Protein AF-A0A6B1ABN9-F1 (afdb_monomer_lite)

pLDDT: mean 96.97, std 3.04, range [78.12, 98.81]

Secondary structure (DSSP, 8-state):
-EEEEETTEEEEEETTEEEEEEEESSHHHHHHHHHHHHHHHHSS-STT----------

Radius of gyration: 12.97 Å; chains: 1; bounding box: 29×31×34 Å

Foldseek 3Di:
DDWDDDVQKIKDADPQQRVDIDIDSDPVRRVVVNVVVVCVLPVVPDPPRHTDDDDDDD

Sequence (58 aa):
MIYWRNEEWWLGYLEEFPDYWTQGETFEDLQEHLRGLYKDLTSGELPGVRRATELSVV

Structure (mmCIF, N/CA/C/O backbone):
data_AF-A0A6B1ABN9-F1
#
_entry.id   AF-A0A6B1ABN9-F1
#
loop_
_atom_site.group_PDB
_atom_site.id
_atom_site.type_symbol
_atom_site.label_atom_id
_atom_site.label_alt_id
_atom_site.label_comp_id
_atom_site.label_asym_id
_atom_site.label_entity_id
_atom_site.label_seq_id
_atom_site.pdbx_PDB_ins_code
_atom_site.Cartn_x
_atom_site.Cartn_y
_atom_site.Cartn_z
_atom_site.occupancy
_atom_site.B_iso_or_equiv
_atom_site.auth_seq_id
_atom_site.auth_comp_id
_atom_site.auth_asym_id
_atom_site.auth_atom_id
_atom_site.pdbx_PDB_model_num
ATOM 1 N N . MET A 1 1 ? 1.684 -9.096 -0.327 1.00 94.50 1 MET A N 1
ATOM 2 C CA . MET A 1 1 ? 1.408 -7.920 -1.190 1.00 94.50 1 MET A CA 1
ATOM 3 C C . MET A 1 1 ? 0.768 -8.422 -2.465 1.00 94.50 1 MET A C 1
ATOM 5 O O . MET A 1 1 ? 1.151 -9.494 -2.922 1.00 94.50 1 MET A O 1
ATOM 9 N N . ILE A 1 2 ? -0.144 -7.652 -3.046 1.00 98.31 2 ILE A N 1
ATOM 10 C CA . ILE A 1 2 ? -0.709 -7.923 -4.370 1.00 98.31 2 ILE A CA 1
ATOM 11 C C . ILE A 1 2 ? -0.139 -6.887 -5.328 1.00 98.31 2 ILE A C 1
ATOM 13 O O . ILE A 1 2 ? -0.098 -5.704 -4.995 1.00 98.31 2 ILE A O 1
ATOM 17 N N . TYR A 1 3 ? 0.326 -7.325 -6.493 1.00 98.44 3 TYR A N 1
ATOM 18 C CA . TYR A 1 3 ? 0.908 -6.439 -7.491 1.00 98.44 3 TYR A CA 1
ATOM 19 C C . TYR A 1 3 ? 0.585 -6.912 -8.903 1.00 98.44 3 TYR A C 1
ATOM 21 O O . TYR 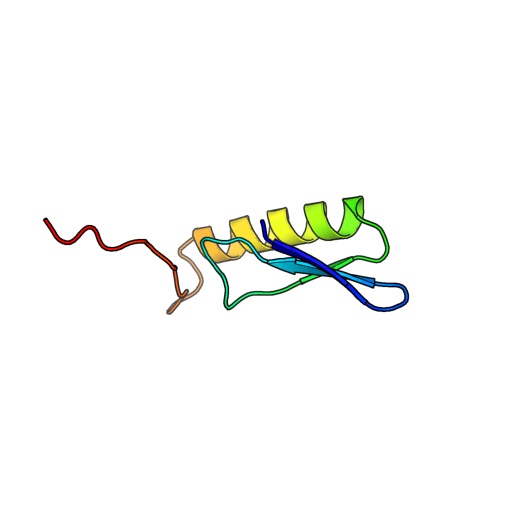A 1 3 ? 0.311 -8.090 -9.141 1.00 98.44 3 TYR A O 1
ATOM 29 N N . TRP A 1 4 ? 0.629 -5.978 -9.841 1.00 98.38 4 TRP A N 1
ATOM 30 C CA . TRP A 1 4 ? 0.490 -6.238 -11.264 1.00 98.38 4 TRP A CA 1
AT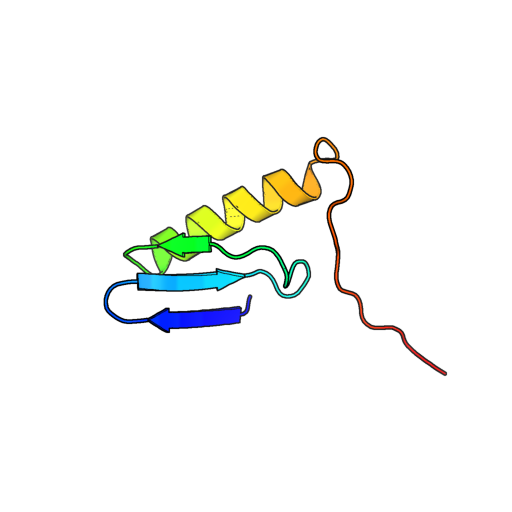OM 31 C C . TRP A 1 4 ? 1.267 -5.189 -12.052 1.00 98.38 4 TRP A C 1
ATOM 33 O O . TRP A 1 4 ? 1.681 -4.155 -11.523 1.00 98.38 4 TRP A O 1
ATOM 43 N N . ARG A 1 5 ? 1.470 -5.469 -13.336 1.00 97.94 5 ARG A N 1
ATOM 44 C CA . ARG A 1 5 ? 2.060 -4.519 -14.272 1.00 97.94 5 ARG A CA 1
ATOM 45 C C . ARG A 1 5 ? 0.957 -3.902 -15.123 1.00 97.94 5 ARG A C 1
ATOM 47 O O . ARG A 1 5 ? 0.118 -4.633 -15.647 1.00 97.94 5 ARG A O 1
ATOM 54 N N . ASN A 1 6 ? 0.970 -2.582 -15.262 1.00 97.56 6 ASN A N 1
ATOM 55 C CA . ASN A 1 6 ? 0.114 -1.847 -16.187 1.00 97.56 6 ASN A CA 1
ATOM 56 C C . ASN A 1 6 ? 0.993 -0.907 -17.014 1.00 97.56 6 ASN A C 1
ATOM 58 O O . ASN A 1 6 ? 1.566 0.035 -16.471 1.00 97.56 6 ASN A O 1
ATOM 62 N N . GLU A 1 7 ? 1.119 -1.192 -18.309 1.00 96.69 7 GLU A N 1
ATOM 63 C CA . GLU A 1 7 ? 2.046 -0.497 -19.210 1.00 96.69 7 GLU A CA 1
ATOM 64 C C . GLU A 1 7 ? 3.485 -0.468 -18.642 1.00 96.69 7 GLU A C 1
ATOM 66 O O . GLU A 1 7 ? 4.116 -1.514 -18.431 1.00 96.69 7 GLU A O 1
ATOM 71 N N . GLU A 1 8 ? 4.005 0.732 -18.398 1.00 97.19 8 GLU A N 1
ATOM 72 C CA . GLU A 1 8 ? 5.355 0.996 -17.903 1.00 97.19 8 GLU A CA 1
ATOM 73 C C . GLU A 1 8 ? 5.452 0.918 -16.373 1.00 97.19 8 GLU A C 1
ATOM 75 O O . GLU A 1 8 ? 6.552 0.884 -15.834 1.00 97.19 8 GLU A O 1
ATOM 80 N N . TRP A 1 9 ? 4.318 0.821 -15.674 1.00 98.06 9 TRP A N 1
ATOM 81 C CA . TRP A 1 9 ? 4.245 0.930 -14.222 1.00 98.06 9 TRP A CA 1
ATOM 82 C C . TRP A 1 9 ? 4.022 -0.417 -13.539 1.00 98.06 9 TRP A C 1
ATOM 84 O O . TRP A 1 9 ? 3.220 -1.254 -13.970 1.00 98.06 9 TRP A O 1
ATOM 94 N N . TRP A 1 10 ? 4.680 -0.589 -12.399 1.00 98.69 10 TRP A N 1
ATOM 95 C CA . TRP A 1 10 ? 4.326 -1.575 -11.390 1.00 98.69 10 TRP A CA 1
ATOM 96 C C . TRP A 1 10 ? 3.335 -0.956 -10.420 1.00 98.69 10 TRP A C 1
ATOM 98 O O . TRP A 1 10 ? 3.609 0.101 -9.869 1.00 98.69 10 TRP A O 1
ATOM 108 N N . LEU A 1 11 ? 2.199 -1.609 -10.193 1.00 98.69 11 LEU A N 1
ATOM 109 C CA . LEU A 1 11 ? 1.191 -1.181 -9.227 1.00 98.69 11 LEU A CA 1
ATOM 110 C C . LEU A 1 11 ? 1.012 -2.262 -8.174 1.00 98.69 11 LEU A C 1
ATOM 112 O O . LEU A 1 11 ? 1.171 -3.451 -8.459 1.00 98.69 11 LEU A O 1
ATOM 116 N N . GLY A 1 12 ? 0.645 -1.862 -6.964 1.00 98.50 12 GLY A N 1
ATOM 117 C CA . GLY A 1 12 ? 0.341 -2.826 -5.926 1.00 98.50 12 GLY A CA 1
ATOM 118 C C . GLY A 1 12 ? -0.128 -2.219 -4.620 1.00 98.50 12 GLY A C 1
ATOM 119 O O . GLY A 1 12 ? -0.152 -1.004 -4.427 1.00 98.50 12 GLY A O 1
ATOM 120 N N . TYR A 1 13 ? -0.492 -3.114 -3.713 1.00 98.69 13 TYR A N 1
ATOM 121 C CA . TYR A 1 13 ? -0.949 -2.803 -2.367 1.00 98.69 13 TYR A CA 1
ATOM 122 C C . TYR A 1 13 ? -0.609 -3.932 -1.389 1.00 98.69 13 TYR A C 1
ATOM 124 O O . TYR A 1 13 ? -0.237 -5.052 -1.764 1.00 98.69 13 TYR A O 1
ATOM 132 N N . LEU A 1 14 ? -0.727 -3.641 -0.097 1.00 98.38 14 LEU A N 1
ATOM 133 C CA . LEU A 1 14 ? -0.538 -4.616 0.976 1.00 98.38 14 LEU A CA 1
ATOM 134 C C . LEU A 1 14 ? -1.872 -5.314 1.246 1.00 98.38 14 LEU A C 1
ATOM 136 O O . LEU A 1 14 ? -2.886 -4.643 1.362 1.00 98.38 14 LEU A O 1
ATOM 140 N N . GLU A 1 15 ? -1.890 -6.643 1.367 1.00 97.69 15 GLU A N 1
ATOM 141 C CA . GLU A 1 15 ? -3.136 -7.421 1.548 1.00 97.69 15 GLU A CA 1
ATOM 142 C C . GLU A 1 15 ? -3.944 -6.972 2.770 1.00 97.69 15 GLU A C 1
ATOM 144 O O . GLU A 1 15 ? -5.168 -6.947 2.745 1.00 97.69 15 GLU A O 1
ATOM 149 N N . GLU A 1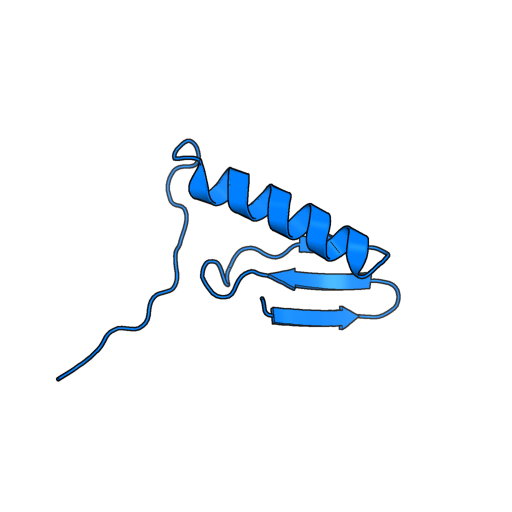 16 ? -3.235 -6.550 3.811 1.00 97.62 16 GLU A N 1
ATOM 150 C CA . GLU A 1 16 ? -3.783 -5.979 5.036 1.00 97.62 16 GLU A CA 1
ATOM 151 C C . GLU A 1 16 ? -4.412 -4.588 4.852 1.00 97.62 16 GLU A C 1
ATOM 153 O O . GLU A 1 16 ? -5.263 -4.175 5.634 1.00 97.62 16 GLU A O 1
ATOM 158 N N . PHE A 1 17 ? -4.020 -3.870 3.805 1.00 97.81 17 PHE A N 1
ATOM 159 C CA . PHE A 1 17 ? -4.447 -2.512 3.486 1.00 97.81 17 PHE A CA 1
ATOM 160 C C . PHE A 1 17 ? -4.905 -2.445 2.017 1.00 97.81 17 PHE A C 1
ATOM 162 O O . PHE A 1 17 ? -4.323 -1.703 1.221 1.00 97.81 17 PHE A O 1
ATOM 169 N N . PRO A 1 18 ? -5.936 -3.218 1.618 1.00 97.50 18 PRO A N 1
ATOM 170 C CA . PRO A 1 18 ? -6.274 -3.430 0.209 1.00 97.50 18 PRO A CA 1
ATOM 171 C C . PRO A 1 18 ? -6.830 -2.188 -0.489 1.00 97.50 18 PRO A C 1
ATOM 173 O O . PRO A 1 18 ? -6.948 -2.164 -1.708 1.00 97.50 18 PRO A O 1
ATOM 176 N N . ASP A 1 19 ? -7.158 -1.157 0.282 1.00 96.81 19 ASP A N 1
ATOM 177 C CA . ASP A 1 19 ? -7.693 0.114 -0.195 1.00 96.81 19 ASP A CA 1
ATOM 178 C C . ASP A 1 19 ? -6.608 1.142 -0.540 1.00 96.81 19 ASP A C 1
ATOM 180 O O . ASP A 1 19 ? -6.913 2.204 -1.082 1.00 96.81 19 ASP A O 1
ATOM 184 N N . TYR A 1 20 ? -5.351 0.852 -0.197 1.00 97.69 20 TYR A N 1
ATOM 185 C CA . TYR A 1 20 ? -4.240 1.792 -0.294 1.00 97.69 20 TYR A CA 1
ATOM 186 C C . TYR A 1 20 ? -3.220 1.272 -1.296 1.00 97.69 20 TYR A C 1
ATOM 188 O O . TYR A 1 20 ? -2.463 0.342 -1.017 1.00 97.69 20 TYR A O 1
ATOM 196 N N . TRP A 1 21 ? -3.244 1.847 -2.494 1.00 97.31 21 TRP 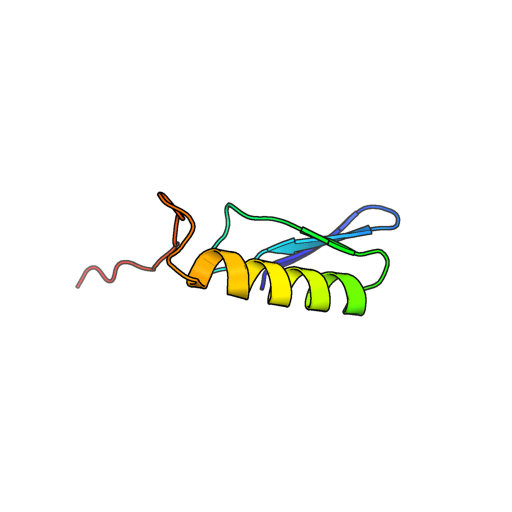A N 1
ATOM 197 C CA . TRP A 1 21 ? -2.402 1.417 -3.605 1.00 97.31 21 TRP A CA 1
ATOM 198 C C . TRP A 1 21 ? -1.261 2.404 -3.823 1.00 97.31 21 TRP A C 1
ATOM 200 O O . TRP A 1 21 ? -1.382 3.594 -3.534 1.00 97.31 21 TRP A O 1
ATOM 210 N N . THR A 1 22 ? -0.156 1.906 -4.365 1.00 98.31 22 THR A N 1
ATOM 211 C CA . THR A 1 22 ? 0.962 2.720 -4.842 1.00 98.31 22 THR A CA 1
ATOM 212 C C . THR A 1 22 ? 1.547 2.119 -6.121 1.00 98.31 22 THR A C 1
ATOM 214 O O . THR A 1 22 ? 1.117 1.051 -6.569 1.00 98.31 22 THR A O 1
ATOM 217 N N . GLN A 1 23 ? 2.496 2.822 -6.734 1.00 98.44 23 GLN A N 1
ATOM 218 C CA . GLN A 1 23 ? 3.118 2.440 -7.999 1.00 98.44 23 GLN A CA 1
ATOM 219 C C . GLN A 1 23 ? 4.627 2.702 -8.006 1.00 98.44 23 GLN A C 1
ATOM 221 O O . GLN A 1 23 ? 5.096 3.521 -7.226 1.00 98.44 23 GLN A O 1
ATOM 226 N N . GLY A 1 24 ? 5.374 2.064 -8.904 1.00 98.31 24 GLY A N 1
ATOM 227 C CA . GLY A 1 24 ? 6.798 2.309 -9.153 1.00 98.31 24 GLY A CA 1
ATOM 228 C C . GLY A 1 24 ? 7.172 2.065 -10.617 1.00 98.31 24 GLY A C 1
ATOM 229 O O . GLY A 1 24 ? 6.474 1.328 -11.314 1.00 98.31 24 GLY A O 1
ATOM 230 N N . GLU A 1 25 ? 8.243 2.700 -11.097 1.00 98.25 25 GLU A N 1
ATOM 231 C CA . GLU A 1 25 ? 8.760 2.494 -12.464 1.00 98.25 25 GLU A CA 1
ATOM 232 C C . GLU A 1 25 ? 9.448 1.126 -12.581 1.00 98.25 25 GLU A C 1
ATOM 234 O O . GLU A 1 25 ? 9.300 0.404 -13.568 1.00 98.25 25 GLU A O 1
ATOM 239 N N . THR A 1 26 ? 10.141 0.716 -11.519 1.00 98.50 26 THR A N 1
ATOM 240 C CA . THR A 1 26 ? 10.677 -0.634 -11.341 1.00 98.50 26 THR A CA 1
ATOM 241 C C . THR A 1 26 ? 9.919 -1.398 -10.255 1.00 98.50 26 THR A C 1
ATOM 243 O O . THR A 1 26 ? 9.128 -0.840 -9.488 1.00 98.50 26 THR A O 1
ATOM 246 N N . PHE A 1 27 ? 10.133 -2.714 -10.193 1.00 98.19 27 PHE A N 1
ATOM 247 C CA . PHE A 1 27 ? 9.521 -3.526 -9.144 1.00 98.19 27 PHE A CA 1
ATOM 248 C C . PHE A 1 27 ? 10.111 -3.168 -7.774 1.00 98.19 27 PHE A C 1
ATOM 250 O O . PHE A 1 27 ? 9.394 -3.127 -6.776 1.00 98.19 27 PHE A O 1
ATOM 257 N N . GLU A 1 28 ? 11.403 -2.849 -7.738 1.00 98.62 28 GLU A N 1
ATOM 258 C CA . GLU A 1 28 ? 12.120 -2.350 -6.573 1.00 98.62 28 GLU A CA 1
ATOM 259 C C . GLU A 1 28 ? 11.518 -1.030 -6.065 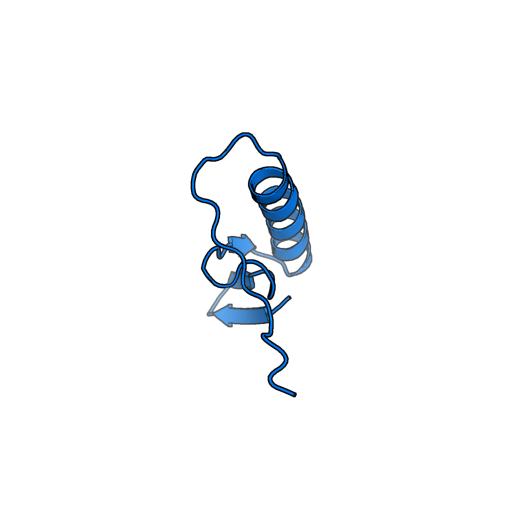1.00 98.62 28 GLU A C 1
ATOM 261 O O . GLU A 1 28 ? 11.236 -0.932 -4.868 1.00 98.62 28 GLU A O 1
ATOM 266 N N . ASP A 1 29 ? 11.214 -0.077 -6.956 1.00 98.62 29 ASP A N 1
ATOM 267 C CA . ASP A 1 29 ? 10.557 1.188 -6.584 1.00 98.62 29 ASP A CA 1
ATOM 268 C C . ASP A 1 29 ? 9.181 0.940 -5.959 1.00 98.62 29 ASP A C 1
ATOM 270 O O . ASP A 1 29 ? 8.857 1.493 -4.906 1.00 98.62 29 ASP A O 1
ATOM 274 N N . LEU A 1 30 ? 8.373 0.055 -6.563 1.00 98.75 30 LEU A N 1
ATOM 275 C CA . LEU A 1 30 ? 7.076 -0.323 -5.996 1.00 98.75 30 LEU A CA 1
ATOM 276 C C . LEU A 1 30 ? 7.252 -0.873 -4.572 1.00 98.75 30 LEU A C 1
ATOM 278 O O . LEU A 1 30 ? 6.489 -0.518 -3.673 1.00 98.75 30 LEU A O 1
ATOM 282 N N . GLN A 1 31 ? 8.256 -1.721 -4.338 1.00 98.75 31 GLN A N 1
ATOM 283 C CA . GLN A 1 31 ? 8.527 -2.250 -3.002 1.00 98.75 31 GLN A CA 1
ATOM 284 C C . GLN A 1 31 ? 8.947 -1.161 -2.011 1.00 98.75 31 GLN A C 1
ATOM 286 O O . GLN A 1 31 ? 8.512 -1.200 -0.858 1.00 98.75 31 GLN A O 1
ATOM 291 N N . GLU A 1 32 ? 9.790 -0.208 -2.411 1.00 98.81 32 GLU A N 1
ATOM 292 C CA . GLU A 1 32 ? 10.168 0.921 -1.555 1.00 98.81 32 GLU A CA 1
ATOM 293 C C . GLU A 1 32 ? 8.956 1.774 -1.183 1.00 98.81 32 GLU A C 1
ATOM 295 O O . GLU A 1 32 ? 8.732 2.044 0.002 1.00 98.81 32 GLU A O 1
ATOM 300 N N . HIS A 1 33 ? 8.112 2.099 -2.159 1.00 98.69 33 HIS A N 1
ATOM 301 C CA . HIS A 1 33 ? 6.885 2.847 -1.920 1.00 98.69 33 HIS A CA 1
ATOM 302 C C . HIS A 1 33 ? 5.898 2.081 -1.031 1.00 98.69 33 HIS A C 1
ATOM 304 O O . HIS A 1 33 ? 5.312 2.671 -0.125 1.00 98.69 33 HIS A O 1
ATOM 310 N N . LEU A 1 34 ? 5.758 0.763 -1.205 1.00 98.75 34 LEU A N 1
ATOM 311 C CA . LEU A 1 34 ? 4.933 -0.074 -0.326 1.00 98.75 34 LEU A CA 1
ATOM 312 C C . LEU A 1 34 ? 5.462 -0.103 1.115 1.00 98.75 34 LEU A C 1
ATOM 314 O O . LEU A 1 34 ? 4.668 -0.102 2.055 1.00 98.75 34 LEU A O 1
ATOM 318 N N . ARG A 1 35 ? 6.787 -0.100 1.321 1.00 98.62 35 ARG A N 1
ATOM 319 C CA . ARG A 1 35 ? 7.383 -0.004 2.669 1.00 98.62 35 ARG A CA 1
ATOM 320 C C . ARG A 1 35 ? 7.113 1.357 3.309 1.00 98.62 35 ARG A C 1
ATOM 322 O O . ARG A 1 35 ? 6.872 1.404 4.513 1.00 98.62 35 ARG A O 1
ATOM 329 N N . GLY A 1 36 ? 7.171 2.439 2.532 1.00 98.56 36 GLY A N 1
ATOM 330 C CA . GLY A 1 36 ? 6.789 3.779 2.987 1.00 98.56 36 GLY A CA 1
ATOM 331 C C . GLY A 1 36 ? 5.322 3.821 3.406 1.00 98.56 36 GLY A C 1
ATOM 332 O O . GLY A 1 36 ? 5.019 4.115 4.559 1.00 98.56 36 GLY A O 1
ATOM 333 N N . LEU A 1 37 ? 4.437 3.371 2.515 1.00 98.12 37 LEU A N 1
ATOM 334 C CA . LEU A 1 37 ? 3.001 3.297 2.765 1.00 98.12 37 LEU A CA 1
ATOM 335 C C . LEU A 1 37 ? 2.672 2.477 4.021 1.00 98.12 37 LEU A C 1
ATOM 337 O O . LEU A 1 37 ? 1.870 2.908 4.842 1.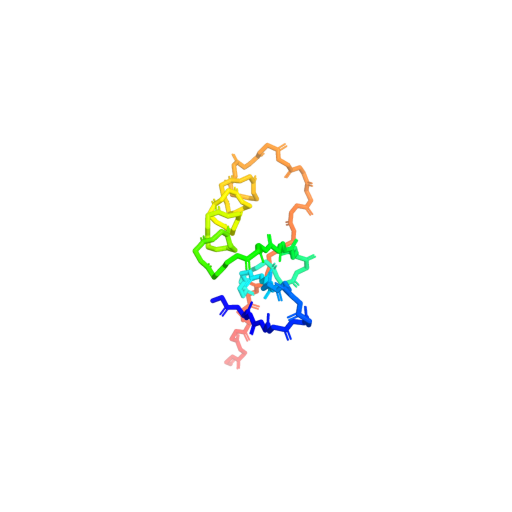00 98.12 37 LEU A O 1
ATOM 341 N N . TYR A 1 38 ? 3.323 1.326 4.221 1.00 98.19 38 TYR A N 1
ATOM 342 C CA . TYR A 1 38 ? 3.139 0.531 5.438 1.00 98.19 38 TYR A CA 1
ATOM 343 C C . TYR A 1 38 ? 3.470 1.326 6.705 1.00 98.19 38 TYR A C 1
ATOM 345 O O . TYR A 1 38 ? 2.707 1.282 7.669 1.00 98.19 38 TYR A O 1
ATOM 353 N N . LYS A 1 39 ? 4.594 2.056 6.719 1.00 98.31 39 LYS A N 1
ATOM 354 C CA . LYS A 1 39 ? 5.001 2.868 7.877 1.00 98.31 39 LYS A CA 1
ATOM 355 C C . LYS A 1 39 ? 3.977 3.956 8.178 1.00 98.31 39 LYS A C 1
ATOM 357 O O . LYS A 1 39 ? 3.628 4.132 9.339 1.00 98.31 39 LYS A O 1
ATOM 362 N N . ASP A 1 40 ? 3.462 4.626 7.152 1.00 97.88 40 ASP A N 1
ATOM 363 C CA . ASP A 1 40 ? 2.477 5.694 7.326 1.00 97.88 40 ASP A CA 1
ATOM 364 C C . ASP A 1 40 ? 1.158 5.141 7.880 1.00 97.88 40 ASP A C 1
ATOM 366 O O . ASP A 1 40 ? 0.641 5.643 8.879 1.00 97.88 40 ASP A O 1
ATOM 370 N N . LEU A 1 41 ? 0.650 4.050 7.296 1.00 97.50 41 LEU A N 1
ATOM 371 C CA . LEU A 1 41 ? -0.606 3.416 7.710 1.00 97.50 41 LEU A CA 1
ATOM 372 C C . LEU A 1 41 ? -0.525 2.766 9.099 1.00 97.50 41 LEU A C 1
ATOM 374 O O . LEU A 1 41 ? -1.535 2.679 9.794 1.00 97.50 41 LEU A O 1
ATOM 378 N N . THR A 1 42 ? 0.662 2.325 9.525 1.00 97.31 42 THR A N 1
ATOM 379 C CA . THR A 1 42 ? 0.874 1.715 10.851 1.00 97.31 42 THR A CA 1
ATOM 380 C C . THR A 1 42 ? 1.390 2.691 11.908 1.00 97.31 42 THR A C 1
ATOM 382 O O . THR A 1 42 ? 1.530 2.304 13.066 1.00 97.31 42 THR A O 1
ATOM 385 N N . SER A 1 43 ? 1.629 3.955 11.544 1.00 97.25 43 SER A N 1
ATOM 386 C CA . SER A 1 43 ? 2.185 4.977 12.442 1.00 97.25 43 SER A CA 1
ATOM 387 C C . SER A 1 43 ? 1.284 5.330 13.630 1.00 97.25 43 SER A C 1
ATOM 389 O O . SER A 1 43 ? 1.784 5.755 14.665 1.00 97.25 43 SER A O 1
ATOM 391 N N . GLY A 1 44 ? -0.037 5.168 13.491 1.00 96.06 44 GLY A N 1
ATOM 392 C CA . GLY A 1 44 ? -1.024 5.655 14.462 1.00 96.06 44 GLY A CA 1
ATOM 393 C C . GLY A 1 44 ? -1.378 7.141 14.316 1.00 96.06 44 GLY A C 1
ATOM 394 O O . GLY A 1 44 ? -2.306 7.600 14.976 1.00 96.06 44 GLY A O 1
ATOM 395 N N . GLU A 1 45 ? -0.701 7.872 13.427 1.00 96.38 45 GLU A N 1
ATOM 396 C CA . GLU A 1 45 ? -0.911 9.311 13.208 1.00 96.38 45 GLU A CA 1
ATOM 397 C C . GLU A 1 45 ? -2.085 9.598 12.258 1.00 96.38 45 GLU A C 1
ATOM 399 O O . GLU A 1 45 ? -2.735 10.640 12.345 1.00 96.38 45 GLU A O 1
ATOM 404 N N . LEU A 1 46 ? -2.380 8.669 11.342 1.00 94.75 46 LEU A N 1
ATOM 405 C CA . LEU A 1 46 ? -3.472 8.799 10.381 1.00 94.75 46 LEU A CA 1
ATOM 406 C C . LEU A 1 46 ? -4.784 8.262 10.981 1.00 94.75 46 LEU A C 1
ATOM 408 O O . LEU A 1 46 ? -4.898 7.058 11.234 1.00 94.75 46 LEU A O 1
ATOM 412 N N . PRO A 1 47 ? -5.812 9.105 11.186 1.00 95.88 47 PRO A N 1
ATOM 413 C CA . PRO A 1 47 ? -7.110 8.621 11.632 1.00 95.88 47 PRO A CA 1
ATOM 414 C C . PRO A 1 47 ? -7.821 7.854 10.508 1.00 95.88 47 PRO A C 1
ATOM 416 O O . PRO A 1 47 ? -7.727 8.204 9.333 1.00 95.88 47 PRO A O 1
ATOM 419 N N . GLY A 1 48 ? -8.595 6.830 10.877 1.00 95.50 48 GLY A N 1
ATOM 420 C CA . GLY A 1 48 ? -9.483 6.131 9.940 1.00 95.50 48 GLY A CA 1
ATOM 421 C C . GLY A 1 48 ? -8.785 5.200 8.943 1.00 95.50 48 GLY A C 1
ATOM 422 O O . GLY A 1 48 ? -9.379 4.872 7.915 1.00 95.50 48 GLY A O 1
ATOM 423 N N . VAL A 1 49 ? -7.556 4.758 9.231 1.00 97.38 49 VAL A N 1
ATOM 424 C CA . VAL A 1 49 ? -6.875 3.730 8.431 1.00 97.38 49 VAL A CA 1
ATOM 425 C C . VAL A 1 49 ? -7.691 2.433 8.436 1.00 97.38 49 VAL A C 1
ATOM 427 O O . VAL A 1 49 ? -7.985 1.875 9.495 1.00 97.38 49 VAL A O 1
ATOM 430 N N . ARG A 1 50 ? -8.066 1.947 7.247 1.00 97.06 50 ARG A N 1
ATOM 431 C CA . ARG A 1 50 ? -8.823 0.701 7.071 1.00 97.06 50 ARG A CA 1
ATOM 432 C C . ARG A 1 50 ? -7.878 -0.490 6.979 1.00 97.06 50 ARG A C 1
ATOM 434 O O . ARG A 1 50 ? -6.964 -0.486 6.163 1.00 97.06 50 ARG A O 1
ATOM 441 N N . ARG A 1 51 ? -8.132 -1.523 7.783 1.00 95.94 51 ARG A N 1
ATOM 442 C CA . ARG A 1 51 ? -7.362 -2.771 7.795 1.00 95.94 51 ARG A CA 1
ATOM 443 C C . ARG A 1 51 ? -8.272 -3.938 7.440 1.00 95.94 51 ARG A C 1
ATOM 445 O O . ARG A 1 51 ? -9.320 -4.108 8.062 1.00 95.94 51 ARG A O 1
ATOM 452 N N . ALA A 1 52 ? -7.874 -4.735 6.459 1.00 96.56 52 ALA A N 1
ATOM 453 C CA . ALA A 1 52 ? -8.517 -6.003 6.167 1.00 96.56 52 ALA A CA 1
ATOM 454 C C . ALA A 1 52 ? -8.010 -7.077 7.134 1.00 96.56 52 ALA A C 1
ATOM 456 O O . ALA A 1 52 ? -6.821 -7.163 7.431 1.00 96.56 52 ALA A O 1
ATOM 457 N N . THR A 1 53 ? -8.932 -7.897 7.626 1.00 94.81 53 THR A N 1
ATOM 458 C CA . THR A 1 53 ? -8.644 -9.076 8.442 1.00 94.81 53 THR A CA 1
ATOM 459 C C . THR A 1 53 ? -9.623 -10.171 8.062 1.00 94.81 53 THR A C 1
ATOM 461 O O . THR A 1 53 ? -10.751 -9.893 7.652 1.00 94.81 53 THR A O 1
ATOM 464 N N . GLU A 1 54 ? -9.213 -11.419 8.229 1.00 93.94 54 GLU A N 1
ATOM 465 C CA . GLU A 1 54 ? -10.121 -12.549 8.096 1.00 93.94 54 GLU A CA 1
ATOM 466 C C . GLU A 1 54 ? -10.904 -12.725 9.401 1.00 93.94 54 GLU A C 1
ATOM 468 O O . GLU A 1 54 ? -10.342 -12.633 10.496 1.00 93.94 54 GLU A O 1
ATOM 473 N N . LEU A 1 55 ? -12.212 -12.957 9.290 1.00 94.25 55 LEU A N 1
ATOM 474 C CA . LEU A 1 55 ? -13.058 -13.326 10.420 1.00 94.25 55 LEU A CA 1
ATOM 475 C C . LEU A 1 55 ? -13.228 -14.844 10.418 1.00 94.25 55 LEU A C 1
ATOM 477 O O . LEU A 1 55 ? -13.885 -15.394 9.536 1.00 94.25 55 LEU A O 1
ATOM 481 N N . SER A 1 56 ? -12.661 -15.515 11.419 1.00 92.69 56 SER A N 1
ATOM 482 C CA . SER A 1 56 ? -12.953 -16.928 11.655 1.00 92.69 56 SER A CA 1
ATOM 483 C C . SER A 1 56 ? -14.352 -17.067 12.253 1.00 92.69 56 SER A C 1
ATOM 485 O O . SER A 1 56 ? -14.645 -16.484 13.298 1.00 92.69 56 SER A O 1
ATOM 487 N N . VAL A 1 57 ? -15.211 -17.832 11.585 1.00 89.56 57 VAL A N 1
ATOM 488 C CA . VAL A 1 57 ? -16.563 -18.175 12.043 1.00 89.56 57 VAL A CA 1
ATOM 489 C C . VAL A 1 57 ? -16.556 -19.668 12.350 1.00 89.56 57 VAL A C 1
ATOM 491 O O . VAL A 1 57 ? -16.689 -20.493 11.447 1.00 89.56 57 VAL A O 1
ATOM 494 N N . VAL A 1 58 ? -16.289 -19.996 13.615 1.00 78.12 58 VAL A N 1
ATOM 495 C CA . VAL A 1 58 ? -16.353 -21.360 14.169 1.00 78.12 58 VAL A CA 1
ATOM 496 C C . VAL A 1 58 ? -17.687 -21.614 14.851 1.00 78.12 58 VAL A C 1
ATOM 498 O O . VAL A 1 58 ? -18.245 -20.650 15.425 1.00 78.12 58 VAL A O 1
#